Protein AF-A0A8T6TB80-F1 (afdb_monomer_lite)

Structure (mmCIF, N/CA/C/O backbone):
data_AF-A0A8T6TB80-F1
#
_entry.id   AF-A0A8T6TB80-F1
#
loop_
_atom_site.group_PDB
_atom_site.id
_atom_site.type_symbol
_atom_site.label_atom_id
_atom_site.label_alt_id
_atom_site.label_comp_id
_atom_site.label_asym_id
_atom_site.label_entity_id
_atom_site.label_seq_id
_atom_site.pdbx_PDB_ins_code
_atom_site.Cartn_x
_atom_site.Cartn_y
_atom_site.Cartn_z
_atom_site.occupancy
_atom_site.B_iso_or_equiv
_atom_site.auth_seq_id
_atom_site.auth_comp_id
_atom_site.auth_asym_id
_atom_site.auth_atom_id
_atom_site.pdbx_PDB_model_num
ATOM 1 N N . GLY A 1 1 ? 7.110 12.637 -12.648 1.00 50.03 1 GLY A N 1
ATOM 2 C CA . GLY A 1 1 ? 8.039 12.093 -13.654 1.00 50.03 1 GLY A CA 1
ATOM 3 C C . GLY A 1 1 ? 8.059 10.591 -13.508 1.00 50.03 1 GLY A C 1
ATOM 4 O O . GLY A 1 1 ? 7.943 10.133 -12.382 1.00 50.03 1 GLY A O 1
ATOM 5 N N . LEU A 1 2 ? 8.166 9.863 -14.617 1.00 54.19 2 LEU A N 1
ATOM 6 C CA . LEU A 1 2 ? 8.172 8.390 -14.673 1.00 54.19 2 LEU A CA 1
ATOM 7 C C . LEU A 1 2 ? 9.476 7.761 -14.157 1.00 54.19 2 LEU A C 1
ATOM 9 O O . LEU A 1 2 ? 9.595 6.539 -14.096 1.00 54.19 2 LEU A O 1
ATOM 13 N N . ALA A 1 3 ? 10.451 8.604 -13.804 1.00 64.00 3 ALA A N 1
ATOM 14 C CA . ALA A 1 3 ? 11.706 8.184 -13.215 1.00 64.00 3 ALA A CA 1
ATOM 15 C C . ALA A 1 3 ? 11.450 7.463 -11.878 1.00 64.00 3 ALA A C 1
ATOM 17 O O . ALA A 1 3 ? 10.742 8.017 -11.024 1.00 64.00 3 ALA A O 1
ATOM 18 N N . PRO A 1 4 ? 12.045 6.273 -11.679 1.00 65.19 4 PRO A N 1
ATOM 19 C CA . PRO A 1 4 ? 12.010 5.570 -10.409 1.00 65.19 4 PRO A CA 1
ATOM 20 C C . PRO A 1 4 ? 12.436 6.485 -9.268 1.00 65.19 4 PRO A C 1
ATOM 22 O O . PRO A 1 4 ? 13.429 7.208 -9.371 1.00 65.19 4 PRO A O 1
ATOM 25 N N . LYS A 1 5 ? 11.689 6.444 -8.168 1.00 72.00 5 LYS A N 1
ATOM 26 C CA . LYS A 1 5 ? 12.102 7.067 -6.915 1.00 72.00 5 LYS A CA 1
ATOM 27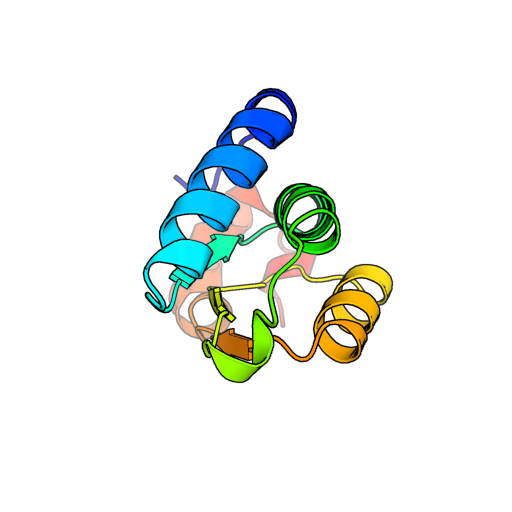 C C . LYS A 1 5 ? 12.301 5.973 -5.890 1.00 72.00 5 LYS A C 1
ATOM 29 O O . LYS A 1 5 ? 11.363 5.243 -5.590 1.00 72.00 5 LYS A O 1
ATOM 34 N N . ASP A 1 6 ? 13.511 5.895 -5.354 1.00 77.31 6 ASP A N 1
ATOM 35 C CA . ASP A 1 6 ? 13.758 5.096 -4.166 1.00 77.31 6 ASP A CA 1
ATOM 36 C C . ASP A 1 6 ? 13.074 5.770 -2.971 1.00 77.31 6 ASP A C 1
ATOM 38 O O . ASP A 1 6 ? 13.270 6.960 -2.698 1.00 77.31 6 ASP A O 1
ATOM 42 N N . ILE A 1 7 ? 12.215 5.012 -2.301 1.00 82.56 7 ILE A N 1
ATOM 43 C CA . ILE A 1 7 ? 11.459 5.450 -1.130 1.00 82.56 7 ILE A CA 1
ATOM 44 C C . ILE A 1 7 ? 11.810 4.641 0.118 1.00 82.56 7 ILE A C 1
ATOM 46 O O . ILE A 1 7 ? 11.199 4.866 1.158 1.00 82.56 7 ILE A O 1
ATOM 50 N N . THR A 1 8 ? 12.812 3.762 0.059 1.00 81.00 8 THR A N 1
ATOM 51 C CA . THR A 1 8 ? 13.187 2.860 1.160 1.00 81.00 8 THR A CA 1
ATOM 52 C C . THR A 1 8 ? 13.477 3.630 2.450 1.00 81.00 8 THR A C 1
ATOM 54 O O . THR A 1 8 ? 12.996 3.270 3.521 1.00 81.00 8 THR A O 1
ATOM 57 N N . ALA A 1 9 ? 14.161 4.776 2.349 1.00 83.44 9 ALA A N 1
ATOM 58 C CA . ALA A 1 9 ? 14.457 5.656 3.485 1.00 83.44 9 ALA A CA 1
ATOM 59 C C . ALA A 1 9 ? 13.211 6.269 4.164 1.00 83.44 9 ALA A C 1
ATOM 61 O O . ALA A 1 9 ? 13.332 6.930 5.193 1.00 83.44 9 ALA A O 1
ATOM 62 N N . ARG A 1 10 ? 12.016 6.092 3.588 1.00 83.25 10 ARG A N 1
ATOM 63 C CA . ARG A 1 10 ? 10.739 6.598 4.110 1.00 83.25 10 ARG A CA 1
ATOM 64 C C . ARG A 1 10 ? 9.889 5.518 4.775 1.00 83.25 10 ARG A C 1
ATOM 66 O O . ARG A 1 10 ? 8.792 5.848 5.209 1.00 83.25 10 ARG A O 1
ATOM 73 N N . ALA A 1 11 ? 10.370 4.276 4.873 1.00 84.38 11 ALA A N 1
ATOM 74 C CA . ALA A 1 11 ? 9.610 3.161 5.440 1.00 84.38 11 ALA A CA 1
ATOM 75 C C . ALA A 1 11 ? 9.062 3.469 6.848 1.00 84.38 11 ALA A C 1
ATOM 77 O O . ALA A 1 11 ? 7.864 3.340 7.065 1.00 84.38 11 ALA A O 1
ATOM 78 N N . GLY A 1 12 ? 9.892 3.994 7.759 1.00 87.19 12 GLY A N 1
ATOM 79 C CA . GLY A 1 12 ? 9.432 4.359 9.110 1.00 87.19 12 GLY A CA 1
ATOM 80 C C . GLY A 1 12 ? 8.371 5.467 9.113 1.00 87.19 12 GLY A C 1
ATOM 81 O O . GLY A 1 12 ? 7.356 5.363 9.787 1.00 87.19 12 GLY A O 1
ATOM 82 N N . ALA A 1 13 ? 8.537 6.493 8.271 1.00 91.88 13 ALA A N 1
ATOM 83 C CA . ALA A 1 13 ? 7.526 7.543 8.139 1.00 91.88 13 ALA A CA 1
ATOM 84 C C . ALA A 1 13 ? 6.208 7.016 7.539 1.00 91.88 13 ALA A C 1
ATOM 86 O O . ALA A 1 13 ? 5.138 7.525 7.866 1.00 91.88 13 ALA A O 1
ATOM 87 N N . LEU A 1 14 ? 6.272 6.017 6.651 1.00 93.75 14 LEU A N 1
ATOM 88 C CA . LEU A 1 14 ? 5.086 5.359 6.105 1.00 93.75 14 LEU A CA 1
ATOM 89 C C . LEU A 1 14 ? 4.341 4.578 7.187 1.00 93.75 14 LEU A C 1
ATOM 91 O O . LEU A 1 14 ? 3.119 4.686 7.239 1.00 93.75 14 LEU A O 1
ATOM 95 N N . GLU A 1 15 ? 5.044 3.851 8.053 1.00 94.19 15 GLU A N 1
ATOM 96 C CA . GLU A 1 15 ? 4.446 3.133 9.185 1.00 94.19 15 GLU A CA 1
ATOM 97 C C . GLU A 1 15 ? 3.732 4.093 10.148 1.00 94.19 15 GLU A C 1
ATOM 99 O O . GLU A 1 15 ? 2.547 3.906 10.438 1.00 94.19 15 GLU A O 1
ATOM 104 N N . ASP A 1 16 ? 4.403 5.176 10.557 1.00 95.50 16 ASP A N 1
ATOM 105 C CA . ASP A 1 16 ? 3.843 6.184 11.467 1.00 95.50 16 ASP A CA 1
ATOM 106 C C . ASP A 1 16 ? 2.569 6.825 10.895 1.00 95.50 16 ASP A C 1
ATOM 108 O O . ASP A 1 16 ? 1.537 6.934 11.567 1.00 95.50 16 ASP A O 1
ATOM 112 N N . ILE A 1 17 ? 2.621 7.241 9.625 1.00 95.38 17 ILE A N 1
ATOM 113 C CA . ILE A 1 17 ? 1.485 7.873 8.945 1.00 95.38 17 ILE A CA 1
ATOM 114 C C . ILE A 1 17 ? 0.344 6.867 8.763 1.00 95.38 17 ILE A C 1
ATOM 116 O O . ILE A 1 17 ? -0.814 7.213 9.002 1.00 95.38 17 ILE A O 1
ATOM 120 N N . THR A 1 18 ? 0.647 5.631 8.366 1.00 95.62 18 THR A N 1
ATOM 121 C CA . THR A 1 18 ? -0.361 4.581 8.151 1.00 95.62 18 THR A CA 1
ATOM 122 C C . THR A 1 18 ? -1.066 4.247 9.463 1.00 95.62 18 THR A C 1
ATOM 124 O O . THR A 1 18 ? -2.295 4.262 9.504 1.00 95.62 18 THR A O 1
ATOM 127 N N . SER A 1 19 ? -0.314 4.065 10.551 1.00 96.06 19 SER A N 1
ATOM 128 C CA . SER A 1 19 ? -0.856 3.819 11.893 1.00 96.06 19 SER A CA 1
ATOM 129 C C . SER A 1 19 ? -1.756 4.959 12.365 1.00 96.06 19 SER A C 1
ATOM 131 O O . SER A 1 19 ? -2.860 4.728 12.862 1.00 96.06 19 SER A O 1
ATOM 133 N N . PHE A 1 20 ? -1.331 6.210 12.160 1.00 97.12 20 PHE A N 1
ATOM 134 C CA . PHE A 1 20 ? -2.140 7.377 12.501 1.00 97.12 20 PHE A CA 1
ATOM 135 C C . PHE A 1 20 ? -3.470 7.404 11.734 1.00 97.12 20 PHE A C 1
ATOM 137 O O . PHE A 1 20 ? -4.524 7.614 12.337 1.00 97.12 20 PHE A O 1
ATOM 144 N N . LEU A 1 21 ? -3.438 7.183 10.417 1.00 97.25 21 LEU A N 1
ATOM 145 C CA . LEU A 1 21 ? -4.630 7.206 9.562 1.00 97.25 21 LEU A CA 1
ATOM 146 C C . LEU A 1 21 ? -5.576 6.042 9.879 1.00 97.25 21 LEU A C 1
ATOM 148 O O . LEU A 1 21 ? -6.789 6.249 9.985 1.00 97.25 21 LEU A O 1
ATOM 152 N N . ALA A 1 22 ? -5.024 4.851 10.117 1.00 96.81 22 ALA A N 1
ATOM 153 C CA . ALA A 1 22 ? -5.783 3.678 10.530 1.00 96.81 22 ALA A CA 1
ATOM 154 C C . ALA A 1 22 ? -6.476 3.903 11.882 1.00 96.81 22 ALA A C 1
ATOM 156 O O . ALA A 1 22 ? -7.673 3.648 12.012 1.00 96.81 22 ALA A O 1
ATOM 157 N N . GLY A 1 23 ? -5.785 4.515 12.851 1.00 96.69 23 GLY A N 1
ATOM 158 C CA . GLY A 1 23 ? -6.363 4.906 14.142 1.00 96.69 23 GLY A CA 1
ATOM 159 C C . GLY A 1 23 ? -7.480 5.956 14.047 1.00 96.69 23 GLY A C 1
ATOM 160 O O . GLY A 1 23 ? -8.254 6.125 14.991 1.00 96.69 23 GLY A O 1
ATOM 161 N N . LYS A 1 24 ? -7.600 6.665 12.917 1.00 97.12 24 LYS A N 1
ATOM 162 C CA . LYS A 1 24 ? -8.730 7.562 12.611 1.00 97.12 24 LYS A CA 1
ATOM 163 C C . LYS A 1 24 ? -9.825 6.903 11.771 1.00 97.12 24 LYS A C 1
ATOM 165 O O . LYS A 1 24 ? -10.851 7.538 11.529 1.00 97.12 24 LYS A O 1
ATOM 170 N N . GLY A 1 25 ? -9.632 5.657 11.344 1.00 96.38 25 GLY A N 1
ATOM 171 C CA . GLY A 1 25 ? -10.542 4.949 10.449 1.00 96.38 25 GLY A CA 1
ATOM 172 C C . GLY A 1 25 ? -10.609 5.568 9.052 1.00 96.38 25 GLY A C 1
ATOM 173 O O . GLY A 1 25 ? -11.657 5.515 8.409 1.00 96.38 25 GLY A O 1
ATOM 174 N N . TRP A 1 26 ? -9.536 6.224 8.600 1.00 97.56 26 TRP A N 1
ATOM 175 C CA . TRP A 1 26 ? -9.513 6.907 7.307 1.00 97.56 26 TRP A CA 1
ATOM 176 C C . TRP A 1 26 ? -8.939 5.998 6.219 1.00 97.56 26 TRP A C 1
ATOM 178 O O . TRP A 1 26 ? -7.803 5.551 6.368 1.00 97.56 26 TRP A O 1
ATOM 188 N N . PRO A 1 27 ? -9.674 5.749 5.117 1.00 95.19 27 PRO A N 1
ATOM 189 C CA . PRO A 1 27 ? -9.171 4.946 4.008 1.00 95.19 27 PRO A CA 1
ATOM 190 C C . PRO A 1 27 ? -7.993 5.640 3.320 1.00 95.19 27 PRO A C 1
ATOM 192 O O . PRO A 1 27 ? -7.998 6.861 3.135 1.00 95.19 27 PRO A O 1
ATOM 195 N N . VAL A 1 28 ? -7.010 4.853 2.881 1.00 95.12 28 VAL A N 1
ATOM 196 C CA . VAL A 1 28 ? -5.839 5.351 2.147 1.00 95.12 28 VAL A CA 1
ATOM 197 C C . VAL A 1 28 ? -5.729 4.678 0.792 1.00 95.12 28 VAL A C 1
ATOM 199 O O . VAL A 1 28 ? -5.779 3.458 0.674 1.00 95.12 28 VAL A O 1
ATOM 202 N N . HIS A 1 29 ? -5.537 5.506 -0.231 1.00 94.62 29 HIS A N 1
ATOM 203 C CA . HIS A 1 29 ? -5.224 5.102 -1.594 1.00 94.62 29 HIS A CA 1
ATOM 204 C C . HIS A 1 29 ? -3.822 5.622 -1.925 1.00 94.62 29 HIS A C 1
ATOM 206 O O . HIS A 1 29 ? -3.637 6.823 -2.144 1.00 94.62 29 HIS A O 1
ATOM 212 N N . LEU A 1 30 ? -2.820 4.744 -1.894 1.00 93.56 30 LEU A N 1
ATOM 213 C CA . LEU A 1 30 ? -1.416 5.136 -2.012 1.00 93.56 30 LEU A CA 1
ATOM 214 C C . LEU A 1 30 ? -0.863 4.819 -3.403 1.00 93.56 30 LEU A C 1
ATOM 216 O O . LEU A 1 30 ? -0.944 3.690 -3.870 1.00 93.56 30 LEU A O 1
ATOM 220 N N . HIS A 1 31 ? -0.254 5.803 -4.064 1.00 91.38 31 HIS A N 1
ATOM 221 C CA . HIS A 1 31 ? 0.384 5.586 -5.364 1.00 91.38 31 HIS A CA 1
ATOM 222 C C . HIS A 1 31 ? 1.699 4.811 -5.238 1.00 91.38 31 HIS A C 1
ATOM 224 O O . HIS A 1 31 ? 2.668 5.324 -4.675 1.00 91.38 31 HIS A O 1
ATOM 230 N N . ALA A 1 32 ? 1.759 3.637 -5.870 1.00 90.06 32 ALA A N 1
ATOM 231 C CA . ALA A 1 32 ? 2.994 2.900 -6.102 1.00 90.06 32 ALA A CA 1
ATOM 232 C C . ALA A 1 32 ? 2.935 2.230 -7.484 1.00 90.06 32 ALA A C 1
ATOM 234 O O . ALA A 1 32 ? 2.043 1.443 -7.775 1.00 90.06 32 ALA A O 1
ATOM 235 N N . ILE A 1 33 ? 3.875 2.593 -8.358 1.00 87.06 33 ILE A N 1
ATOM 236 C CA . ILE A 1 33 ? 3.903 2.144 -9.760 1.00 87.06 33 ILE A CA 1
ATOM 237 C C . ILE A 1 33 ? 4.854 0.953 -9.936 1.00 87.06 33 ILE A C 1
ATOM 239 O O . ILE A 1 33 ? 4.541 -0.004 -10.637 1.00 87.06 33 ILE A O 1
ATOM 243 N N . LEU A 1 34 ? 6.031 1.037 -9.311 1.00 87.75 34 LEU A N 1
ATOM 244 C CA . LEU A 1 34 ? 7.105 0.054 -9.437 1.00 87.75 34 LEU A CA 1
ATOM 245 C C . LEU A 1 34 ? 7.001 -1.009 -8.353 1.00 87.75 34 LEU A C 1
ATOM 247 O O . LEU A 1 34 ? 6.727 -0.662 -7.204 1.00 87.75 34 LEU A O 1
ATOM 251 N N . ASP A 1 35 ? 7.360 -2.248 -8.682 1.00 90.56 35 ASP A N 1
ATOM 252 C CA . ASP A 1 35 ? 7.385 -3.357 -7.724 1.00 90.56 35 ASP A CA 1
ATOM 253 C C . ASP A 1 35 ? 8.189 -3.031 -6.454 1.00 90.56 35 ASP A C 1
ATOM 255 O O . ASP A 1 35 ? 7.723 -3.238 -5.342 1.00 90.56 35 ASP A O 1
ATOM 259 N N . SER A 1 36 ? 9.348 -2.381 -6.596 1.00 91.00 36 SER A N 1
ATOM 260 C CA . SER A 1 36 ? 10.178 -1.968 -5.454 1.00 91.00 36 SER A CA 1
ATOM 261 C C . SER A 1 36 ? 9.498 -0.947 -4.532 1.00 91.00 36 SER A C 1
ATOM 263 O O . SER A 1 36 ? 9.680 -0.969 -3.310 1.00 91.00 36 SER A O 1
ATOM 265 N N . SER A 1 37 ? 8.695 -0.045 -5.103 1.00 91.06 37 SER A N 1
ATOM 266 C CA . SER A 1 37 ? 7.890 0.895 -4.321 1.00 91.06 37 SER A CA 1
ATOM 267 C C . SER A 1 37 ? 6.741 0.173 -3.623 1.00 91.06 37 SER A C 1
ATOM 269 O O . SER A 1 37 ? 6.481 0.473 -2.461 1.00 91.06 37 SER A O 1
ATOM 271 N N . LEU A 1 38 ? 6.103 -0.801 -4.284 1.00 93.69 38 LEU A N 1
ATOM 272 C CA . LEU A 1 38 ? 5.100 -1.660 -3.650 1.00 93.69 38 LEU A CA 1
ATOM 273 C C . LEU A 1 38 ? 5.703 -2.420 -2.469 1.00 93.69 38 LEU A C 1
ATOM 275 O O . LEU A 1 38 ? 5.135 -2.360 -1.384 1.00 93.69 38 LEU A O 1
ATOM 279 N N . SER A 1 39 ? 6.876 -3.038 -2.631 1.00 95.25 39 SER A N 1
ATOM 280 C CA . SER A 1 39 ? 7.547 -3.756 -1.543 1.00 95.25 39 SER A CA 1
ATOM 281 C C . SER A 1 39 ? 7.790 -2.859 -0.331 1.00 95.25 39 SER A C 1
ATOM 283 O O . SER A 1 39 ? 7.547 -3.280 0.793 1.00 95.25 39 SER A O 1
ATOM 285 N N . THR A 1 40 ? 8.224 -1.609 -0.537 1.00 94.50 40 THR A N 1
ATOM 286 C CA . THR A 1 40 ? 8.454 -0.664 0.572 1.00 94.50 40 THR A CA 1
ATOM 287 C C . THR A 1 40 ? 7.156 -0.319 1.303 1.00 94.50 40 THR A C 1
ATOM 289 O O . THR A 1 40 ? 7.145 -0.233 2.528 1.00 94.50 40 THR A O 1
ATOM 292 N N . VAL A 1 41 ? 6.065 -0.123 0.560 1.00 95.25 41 VAL A N 1
ATOM 293 C CA . VAL A 1 41 ? 4.744 0.165 1.133 1.00 95.25 41 VAL A CA 1
ATOM 294 C C . VAL A 1 41 ? 4.222 -1.036 1.912 1.00 95.25 41 VAL A C 1
ATOM 296 O O . VAL A 1 41 ? 3.830 -0.878 3.062 1.00 95.25 41 VAL A O 1
ATOM 299 N N . LEU A 1 42 ? 4.262 -2.228 1.315 1.00 96.31 42 LEU A N 1
ATOM 300 C CA . LEU A 1 42 ? 3.784 -3.461 1.938 1.00 96.31 42 LEU A CA 1
ATOM 301 C C . LEU A 1 42 ? 4.575 -3.790 3.206 1.00 96.31 42 LEU A C 1
ATOM 303 O O . LEU A 1 42 ? 3.962 -4.090 4.222 1.00 96.31 42 LEU A O 1
ATOM 307 N N . ASN A 1 43 ? 5.902 -3.609 3.196 1.00 95.81 43 ASN A N 1
ATOM 308 C CA . ASN A 1 43 ? 6.729 -3.787 4.394 1.00 95.81 43 ASN A CA 1
ATOM 309 C C . ASN A 1 43 ? 6.269 -2.897 5.559 1.00 95.81 43 ASN A C 1
ATOM 311 O O . ASN A 1 43 ? 6.345 -3.325 6.702 1.00 95.81 43 ASN A O 1
ATOM 315 N N . ALA A 1 44 ? 5.825 -1.667 5.282 1.00 95.12 44 ALA A N 1
ATOM 316 C CA . ALA A 1 44 ? 5.332 -0.754 6.311 1.00 95.12 44 ALA A CA 1
ATOM 317 C C . ALA A 1 44 ? 3.876 -1.039 6.703 1.00 95.12 44 ALA A C 1
ATOM 319 O O . ALA A 1 44 ? 3.488 -0.789 7.832 1.00 95.12 44 ALA A O 1
ATOM 320 N N . TRP A 1 45 ? 3.040 -1.514 5.782 1.00 96.06 45 TRP A N 1
ATOM 321 C CA . TRP A 1 45 ? 1.633 -1.807 6.072 1.00 96.06 45 TRP A CA 1
ATOM 322 C C . TRP A 1 45 ? 1.458 -3.106 6.855 1.00 96.06 45 TRP A C 1
ATOM 324 O O . TRP A 1 45 ? 0.577 -3.183 7.703 1.00 96.06 45 TRP A O 1
ATOM 334 N N . GLU A 1 46 ? 2.318 -4.095 6.622 1.00 95.69 46 GLU A N 1
ATOM 335 C CA . GLU A 1 46 ? 2.331 -5.367 7.353 1.00 95.69 46 GLU A CA 1
ATOM 336 C C . GLU A 1 46 ? 2.735 -5.216 8.830 1.00 95.69 46 GLU A C 1
ATOM 338 O O . GLU A 1 46 ? 2.453 -6.110 9.625 1.00 95.69 46 GLU A O 1
ATOM 343 N N . THR A 1 47 ? 3.375 -4.105 9.219 1.00 95.38 47 THR A N 1
ATOM 344 C CA . THR A 1 47 ? 3.742 -3.829 10.620 1.00 95.38 47 THR A CA 1
ATOM 345 C C . THR A 1 47 ? 2.658 -3.077 11.394 1.00 95.38 47 THR A C 1
ATOM 347 O O . THR A 1 47 ? 2.729 -3.008 12.622 1.00 95.38 47 THR A O 1
ATOM 350 N N . VAL A 1 48 ? 1.639 -2.536 10.717 1.00 95.00 48 VAL A N 1
ATOM 351 C CA . VAL A 1 48 ? 0.569 -1.762 11.359 1.00 95.00 48 VAL A CA 1
ATOM 352 C C . VAL A 1 48 ? -0.453 -2.690 12.011 1.00 95.00 48 VAL A C 1
ATOM 354 O O . VAL A 1 48 ? -1.097 -3.495 11.344 1.00 95.00 48 VAL A O 1
ATOM 357 N N . ASP A 1 49 ? -0.666 -2.515 13.316 1.00 94.44 49 ASP A N 1
ATOM 358 C CA . ASP A 1 49 ? -1.668 -3.247 14.105 1.00 94.44 49 ASP A CA 1
ATOM 359 C C . ASP A 1 49 ? -3.092 -2.697 13.875 1.00 94.44 49 ASP A C 1
ATOM 361 O O . ASP A 1 49 ? -3.716 -2.092 14.750 1.00 94.44 49 ASP A O 1
ATOM 365 N N . ALA A 1 50 ? -3.591 -2.827 12.644 1.00 94.62 50 ALA A N 1
ATOM 366 C CA . ALA A 1 50 ? -4.953 -2.466 12.263 1.00 94.62 50 ALA A CA 1
ATOM 367 C C . ALA A 1 50 ? -5.443 -3.299 11.071 1.00 94.62 50 ALA A C 1
ATOM 369 O O . ALA A 1 50 ? -4.675 -3.657 10.183 1.00 94.62 50 ALA A O 1
ATOM 370 N N . ASP A 1 51 ? -6.753 -3.543 11.004 1.00 96.12 51 ASP A N 1
ATOM 371 C CA . ASP A 1 51 ? -7.377 -4.194 9.848 1.00 96.12 51 ASP A CA 1
ATOM 372 C C . ASP A 1 51 ? -7.501 -3.205 8.673 1.00 96.12 51 ASP A C 1
ATOM 374 O O . ASP A 1 51 ? -8.499 -2.493 8.506 1.00 96.12 51 ASP A O 1
ATOM 378 N N . LEU A 1 52 ? -6.445 -3.134 7.860 1.00 96.81 52 LEU A N 1
ATOM 379 C CA . LEU A 1 52 ? -6.374 -2.245 6.699 1.00 96.81 52 LEU A CA 1
ATOM 380 C C . LEU A 1 52 ? -7.402 -2.617 5.615 1.00 96.81 52 LEU A C 1
ATOM 382 O O . LEU A 1 52 ? -7.887 -1.737 4.894 1.00 96.81 52 LEU A O 1
ATOM 386 N N . ALA A 1 53 ? -7.781 -3.895 5.522 1.00 96.44 53 ALA A N 1
ATOM 387 C CA . ALA A 1 53 ? -8.795 -4.378 4.590 1.00 96.44 53 ALA A CA 1
ATOM 388 C C . ALA A 1 53 ? -10.190 -3.860 4.968 1.00 96.44 53 ALA A C 1
ATOM 390 O O . ALA A 1 53 ? -10.908 -3.325 4.115 1.00 96.44 53 ALA A O 1
ATOM 391 N N . ALA A 1 54 ? -10.556 -3.912 6.253 1.00 96.69 54 ALA A N 1
ATOM 392 C CA . ALA A 1 54 ? -11.805 -3.334 6.754 1.00 96.69 54 ALA A CA 1
ATOM 393 C C . ALA A 1 54 ? -11.888 -1.819 6.505 1.00 96.69 54 ALA A C 1
ATOM 395 O O . ALA A 1 54 ? -12.968 -1.284 6.233 1.00 96.69 54 ALA A O 1
ATOM 396 N N . LEU A 1 55 ? -10.743 -1.132 6.530 1.00 97.31 55 LEU A N 1
ATOM 397 C CA . LEU A 1 55 ? -10.632 0.290 6.208 1.00 97.31 55 LEU A CA 1
ATOM 398 C C . LEU A 1 55 ? -10.578 0.589 4.704 1.00 97.31 55 LEU A C 1
ATOM 400 O O . LEU A 1 55 ? -10.520 1.759 4.332 1.00 97.31 55 LEU A O 1
ATOM 404 N N . ARG A 1 56 ? -10.638 -0.427 3.835 1.00 96.06 56 ARG A N 1
ATOM 405 C CA . ARG A 1 56 ? -10.561 -0.297 2.369 1.00 96.06 56 ARG A CA 1
ATOM 406 C C . ARG A 1 56 ? -9.286 0.397 1.894 1.00 96.06 56 ARG A C 1
ATOM 408 O O . ARG A 1 56 ? -9.329 1.232 0.990 1.00 96.06 56 ARG A O 1
ATOM 415 N N . PHE A 1 57 ? -8.155 0.068 2.507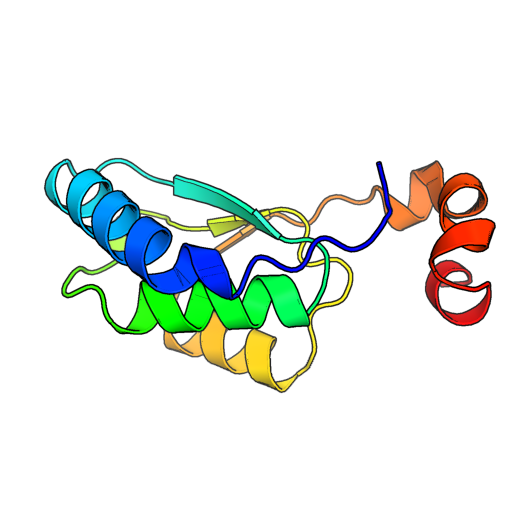 1.00 97.69 57 PHE A N 1
ATOM 416 C CA . PHE A 1 57 ? -6.869 0.541 2.012 1.00 97.69 57 PHE A CA 1
ATOM 417 C C . PHE A 1 57 ? -6.589 -0.065 0.639 1.00 97.69 57 PHE A C 1
ATOM 419 O O . PHE A 1 57 ? -6.961 -1.207 0.357 1.00 97.69 57 PHE A O 1
ATOM 426 N N . ALA A 1 58 ? -5.941 0.714 -0.222 1.00 96.94 58 ALA A N 1
ATOM 427 C CA . ALA A 1 58 ? -5.601 0.279 -1.563 1.00 96.94 58 ALA A CA 1
ATOM 428 C C . ALA A 1 58 ? -4.298 0.897 -2.069 1.00 96.94 58 ALA A C 1
ATOM 430 O O . ALA A 1 58 ? -3.941 2.029 -1.728 1.00 96.94 58 ALA A O 1
ATOM 431 N N . ILE A 1 59 ? -3.618 0.166 -2.951 1.00 95.31 59 ILE A N 1
ATOM 432 C CA . ILE A 1 59 ? -2.498 0.686 -3.735 1.00 95.31 59 ILE A CA 1
ATOM 433 C C . ILE A 1 59 ? -3.009 1.068 -5.127 1.00 95.31 59 ILE A C 1
ATOM 435 O O . ILE A 1 59 ? -3.741 0.325 -5.781 1.00 95.31 59 ILE A O 1
ATOM 439 N N . CYS A 1 60 ? -2.642 2.260 -5.574 1.00 91.94 60 CYS A N 1
ATOM 440 C CA . CYS A 1 60 ? -2.975 2.799 -6.883 1.00 91.94 60 CYS A CA 1
ATOM 441 C C . CYS A 1 60 ? -1.841 2.548 -7.878 1.00 91.94 60 CYS A C 1
ATOM 443 O O . CYS A 1 60 ? -0.669 2.640 -7.505 1.00 91.94 60 CYS A O 1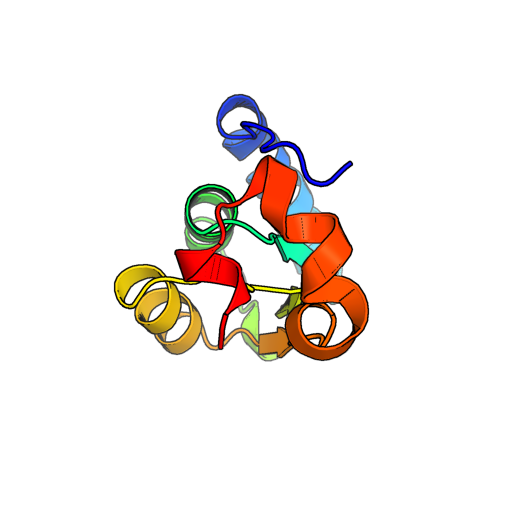
ATOM 445 N N . HIS A 1 61 ? -2.205 2.351 -9.147 1.00 90.56 61 HIS A N 1
ATOM 446 C CA . HIS A 1 61 ? -1.349 1.906 -10.253 1.00 90.56 61 HIS A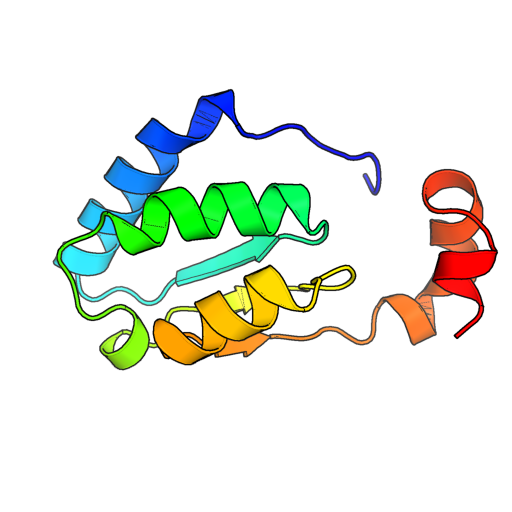 CA 1
ATOM 447 C C . HIS A 1 61 ? -0.991 0.430 -10.165 1.00 90.56 61 HIS A C 1
ATOM 449 O O . HIS A 1 61 ? -1.622 -0.372 -10.844 1.00 90.56 61 HIS A O 1
ATOM 455 N N . ALA A 1 62 ? -0.004 0.080 -9.336 1.00 89.69 62 ALA A N 1
ATOM 456 C CA . ALA A 1 62 ? 0.576 -1.261 -9.295 1.00 89.69 62 ALA A CA 1
ATOM 457 C C . ALA A 1 62 ? 1.023 -1.781 -10.680 1.00 89.69 62 ALA A C 1
ATOM 459 O O . ALA A 1 62 ? 1.045 -2.984 -10.913 1.00 89.69 62 ALA A O 1
ATOM 460 N N . ASP A 1 63 ? 1.398 -0.875 -11.593 1.00 87.00 63 ASP A N 1
ATOM 461 C CA . ASP A 1 63 ? 1.632 -1.176 -13.013 1.00 87.00 63 ASP A CA 1
ATOM 462 C C . ASP A 1 63 ? 2.695 -2.265 -13.244 1.00 87.00 63 ASP A C 1
ATOM 464 O O . ASP A 1 63 ? 2.596 -3.019 -14.208 1.00 87.00 63 ASP A O 1
ATOM 468 N N . GLN A 1 64 ? 3.713 -2.346 -12.380 1.00 87.12 64 GLN A N 1
ATOM 469 C CA . GLN A 1 64 ? 4.794 -3.337 -12.474 1.00 87.12 64 GLN A CA 1
ATOM 470 C C . GLN A 1 64 ? 4.770 -4.370 -11.339 1.00 87.12 64 GLN A C 1
ATOM 472 O O . GLN A 1 64 ? 5.819 -4.920 -11.020 1.00 87.12 64 GLN A O 1
ATOM 477 N N . ILE A 1 65 ? 3.626 -4.606 -10.689 1.00 91.75 65 ILE A N 1
ATOM 478 C CA . ILE A 1 65 ? 3.535 -5.562 -9.574 1.00 91.75 65 ILE A CA 1
ATOM 479 C C . ILE A 1 65 ? 3.996 -6.971 -9.987 1.00 91.75 65 ILE A C 1
ATOM 481 O O . ILE A 1 65 ? 3.517 -7.538 -10.969 1.00 91.75 65 ILE A O 1
ATOM 485 N N . GLY A 1 66 ? 4.931 -7.536 -9.225 1.00 92.50 66 GLY A N 1
ATOM 486 C CA . GLY A 1 66 ? 5.389 -8.915 -9.366 1.00 92.50 66 GLY A CA 1
ATOM 487 C C . GLY A 1 66 ? 4.507 -9.916 -8.614 1.00 92.50 66 GLY A C 1
ATOM 488 O O . GLY A 1 66 ? 3.670 -9.552 -7.788 1.00 92.50 66 GLY A O 1
ATOM 489 N N . GLU A 1 67 ? 4.722 -11.210 -8.867 1.00 96.06 67 GLU A N 1
ATOM 490 C CA . GLU A 1 67 ? 3.919 -12.289 -8.271 1.00 96.06 67 GLU A CA 1
ATOM 491 C C . GLU A 1 67 ? 3.991 -12.314 -6.733 1.00 96.06 67 GLU A C 1
ATOM 493 O O . GLU A 1 67 ? 2.984 -12.552 -6.070 1.00 96.06 67 GLU A O 1
ATOM 498 N N . GLU A 1 68 ? 5.161 -12.027 -6.155 1.00 96.38 68 GLU A N 1
ATOM 499 C CA . GLU A 1 68 ? 5.353 -11.975 -4.701 1.00 96.38 68 GLU A CA 1
ATOM 500 C C . GLU A 1 68 ? 4.489 -10.887 -4.053 1.00 96.38 68 GLU A C 1
ATOM 502 O O . GLU A 1 68 ? 3.697 -11.168 -3.154 1.00 96.38 68 GLU A O 1
ATOM 507 N N . ASN A 1 69 ? 4.585 -9.649 -4.543 1.00 97.06 69 ASN A N 1
ATOM 508 C CA . ASN A 1 69 ? 3.804 -8.538 -4.007 1.00 97.06 69 ASN A CA 1
ATOM 509 C C . ASN A 1 69 ? 2.305 -8.703 -4.275 1.00 97.06 69 ASN A C 1
ATOM 511 O O . ASN A 1 69 ? 1.495 -8.287 -3.449 1.00 97.06 69 ASN A O 1
ATOM 515 N N . LEU A 1 70 ? 1.916 -9.357 -5.374 1.00 96.81 70 LEU A N 1
ATOM 516 C CA . LEU A 1 70 ? 0.516 -9.690 -5.632 1.00 96.81 70 LEU A CA 1
ATOM 517 C C . LEU A 1 70 ? -0.047 -10.650 -4.572 1.00 96.81 70 LEU A C 1
ATOM 519 O O . LEU A 1 70 ? -1.168 -10.454 -4.102 1.00 96.81 70 LEU A O 1
ATOM 523 N N . ARG A 1 71 ? 0.734 -11.656 -4.158 1.00 97.88 71 ARG A N 1
ATOM 524 C CA . ARG A 1 71 ? 0.348 -12.566 -3.067 1.00 97.88 71 ARG A CA 1
ATOM 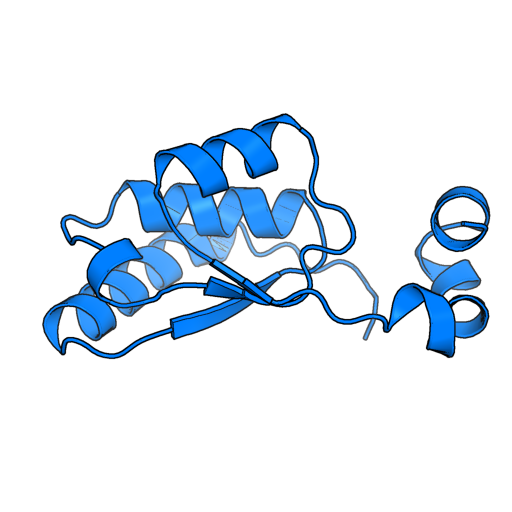525 C C . ARG A 1 71 ? 0.214 -11.818 -1.746 1.00 97.88 71 ARG A C 1
ATOM 527 O O . ARG A 1 71 ? -0.812 -11.945 -1.096 1.00 97.88 71 ARG A O 1
ATOM 534 N N . ARG A 1 72 ? 1.176 -10.957 -1.410 1.00 97.88 72 ARG A N 1
ATOM 535 C CA . ARG A 1 72 ? 1.135 -10.136 -0.186 1.00 97.88 72 ARG A CA 1
ATOM 536 C C . ARG A 1 72 ? -0.090 -9.223 -0.128 1.00 97.88 72 ARG A C 1
ATOM 538 O O . ARG A 1 72 ? -0.760 -9.154 0.894 1.00 97.88 72 ARG A O 1
ATOM 545 N N . VAL A 1 73 ? -0.426 -8.567 -1.241 1.00 97.25 73 VAL A N 1
ATOM 546 C CA . VAL A 1 73 ? -1.659 -7.772 -1.383 1.00 97.25 73 VAL A CA 1
ATOM 547 C C . VAL A 1 73 ? -2.901 -8.625 -1.107 1.00 97.25 73 VAL A C 1
ATOM 549 O O . VAL A 1 73 ? -3.792 -8.184 -0.381 1.00 97.25 73 VAL A O 1
ATOM 552 N N . SER A 1 74 ? -2.950 -9.841 -1.660 1.00 96.81 74 SER A N 1
ATOM 553 C CA . SER A 1 74 ? -4.046 -10.789 -1.435 1.00 96.81 74 SER A CA 1
ATOM 554 C C . SER A 1 74 ? -4.136 -11.232 0.027 1.00 96.81 74 SER A C 1
ATOM 556 O O . SER A 1 74 ? -5.232 -11.247 0.583 1.00 96.81 74 SER A O 1
ATOM 558 N N . ASP A 1 75 ? -3.008 -11.572 0.648 1.00 97.31 75 ASP A N 1
ATOM 559 C CA . ASP A 1 75 ? -2.940 -12.044 2.035 1.00 97.31 75 ASP A CA 1
ATOM 560 C C . ASP A 1 75 ? -3.342 -10.944 3.027 1.00 97.31 75 ASP A C 1
ATOM 562 O O . ASP A 1 75 ? -4.040 -11.211 4.005 1.00 97.31 75 ASP A O 1
ATOM 566 N N . LEU A 1 76 ? -2.966 -9.692 2.744 1.00 96.25 76 LEU A N 1
ATOM 567 C CA . LEU A 1 76 ? -3.345 -8.522 3.538 1.00 96.25 76 LEU A CA 1
ATOM 568 C C . LEU A 1 76 ? -4.799 -8.073 3.284 1.00 96.25 76 LEU A C 1
ATOM 570 O O . LEU A 1 76 ? -5.338 -7.268 4.039 1.00 96.25 76 LEU A O 1
ATOM 574 N N . GLY A 1 77 ? -5.444 -8.566 2.220 1.00 96.81 77 GLY A N 1
ATOM 575 C CA . GLY A 1 77 ? -6.839 -8.256 1.882 1.00 96.81 77 GLY A CA 1
ATOM 576 C C . GLY A 1 77 ? -7.085 -6.820 1.399 1.00 96.81 77 GLY A C 1
ATOM 577 O O . GLY A 1 77 ? -8.230 -6.362 1.387 1.00 96.81 77 GLY A O 1
ATOM 578 N N . ILE A 1 78 ? -6.034 -6.095 1.010 1.00 96.69 78 ILE A N 1
ATOM 579 C CA . ILE A 1 78 ? -6.121 -4.707 0.535 1.00 96.69 78 ILE A CA 1
ATOM 580 C C . ILE A 1 78 ? -6.453 -4.636 -0.963 1.00 96.69 78 ILE A C 1
ATOM 582 O O . ILE A 1 78 ? -6.215 -5.566 -1.732 1.00 96.69 78 ILE A O 1
ATOM 586 N N . GLY A 1 79 ? -7.003 -3.505 -1.402 1.00 96.00 79 GLY A N 1
ATOM 587 C CA . GLY A 1 79 ? -7.385 -3.298 -2.798 1.00 96.00 79 GLY A CA 1
ATOM 588 C C . GLY A 1 79 ? -6.222 -2.907 -3.715 1.00 96.00 79 GLY A C 1
ATOM 589 O O . GLY A 1 79 ? -5.240 -2.295 -3.293 1.00 96.00 79 GLY A O 1
ATOM 590 N N . LEU A 1 80 ? -6.388 -3.161 -5.015 1.00 94.62 80 LEU A N 1
ATOM 591 C CA . LEU A 1 80 ? -5.602 -2.524 -6.073 1.00 94.62 80 LEU A CA 1
ATOM 592 C C . LEU A 1 80 ? -6.520 -1.668 -6.940 1.00 94.62 80 LEU A C 1
ATOM 594 O O . LEU A 1 80 ? -7.556 -2.133 -7.416 1.00 94.62 80 LEU A O 1
ATOM 598 N N . THR A 1 81 ? -6.128 -0.419 -7.175 1.00 91.62 81 THR A N 1
ATOM 599 C CA . THR A 1 81 ? -6.805 0.459 -8.134 1.00 91.62 81 THR A CA 1
ATOM 600 C C . THR A 1 81 ? -5.919 0.622 -9.363 1.00 91.62 81 THR A C 1
ATOM 602 O O . THR A 1 81 ? -4.982 1.421 -9.400 1.00 91.62 81 THR A O 1
ATOM 605 N N . ILE A 1 82 ? -6.196 -0.213 -10.365 1.00 83.75 82 ILE A N 1
ATOM 606 C CA . ILE A 1 82 ? -5.418 -0.276 -11.601 1.00 83.75 82 ILE A CA 1
ATOM 607 C C . ILE A 1 82 ? -5.893 0.818 -12.548 1.00 83.75 82 ILE A C 1
ATOM 609 O O . ILE A 1 82 ? -7.088 0.949 -12.821 1.00 83.75 82 ILE A O 1
ATOM 613 N N . GLN A 1 83 ? -4.947 1.590 -13.074 1.00 74.38 83 GLN A N 1
ATOM 614 C CA . GLN A 1 83 ? -5.224 2.580 -14.101 1.00 74.38 83 GLN A CA 1
ATOM 615 C C . GLN A 1 83 ? -4.660 2.086 -15.431 1.00 74.38 83 GLN A C 1
ATOM 617 O O . GLN A 1 83 ? -3.488 1.750 -15.546 1.00 74.38 83 GLN A O 1
ATOM 622 N N . ASN A 1 84 ? -5.477 2.116 -16.477 1.00 63.72 84 ASN A N 1
ATOM 623 C CA . ASN A 1 84 ? -5.140 1.787 -17.865 1.00 63.72 84 ASN A CA 1
ATOM 624 C C . ASN A 1 84 ? -4.204 2.830 -18.529 1.00 63.72 84 ASN A C 1
ATOM 626 O O . ASN A 1 84 ? -4.274 3.093 -19.727 1.00 63.72 84 ASN A O 1
ATOM 630 N N . GLY A 1 85 ? -3.313 3.452 -17.751 1.00 60.09 85 GLY A N 1
ATOM 631 C CA . GLY A 1 85 ? -2.350 4.444 -18.224 1.00 60.09 85 GLY A CA 1
ATOM 632 C C . GLY A 1 85 ? -1.325 3.860 -19.195 1.00 60.09 85 GLY A C 1
ATOM 633 O O . GLY A 1 85 ? -0.961 4.540 -20.151 1.00 60.09 85 GLY A O 1
ATOM 634 N N . MET A 1 86 ? -0.923 2.597 -19.012 1.00 56.09 86 MET A N 1
ATOM 635 C CA . MET A 1 86 ? 0.010 1.926 -19.925 1.00 56.09 86 MET A CA 1
ATOM 636 C C . MET A 1 86 ? -0.578 1.714 -21.329 1.00 56.09 86 MET A C 1
ATOM 638 O O . MET A 1 86 ? 0.134 1.906 -22.308 1.00 56.09 86 MET A O 1
ATOM 642 N N . SER A 1 87 ? -1.882 1.433 -21.459 1.00 55.50 87 SER A N 1
ATOM 643 C CA . SER A 1 87 ? -2.521 1.278 -22.777 1.00 55.50 87 SER A CA 1
ATOM 644 C C . SER A 1 87 ? -2.832 2.608 -23.473 1.00 55.50 87 SER A C 1
ATOM 646 O O . SER A 1 87 ? -2.926 2.645 -24.696 1.00 55.50 87 SER A O 1
ATOM 648 N N . MET A 1 88 ? -2.962 3.712 -22.724 1.00 54.62 88 MET A N 1
ATOM 649 C CA . MET A 1 88 ? -3.242 5.042 -23.291 1.00 54.62 88 MET A CA 1
ATOM 650 C C . MET A 1 88 ? -1.998 5.925 -23.492 1.00 54.62 88 MET A C 1
ATOM 652 O O . MET A 1 88 ? -2.052 6.849 -24.300 1.00 54.62 88 MET A O 1
ATOM 656 N N . ARG A 1 89 ? -0.891 5.683 -22.771 1.00 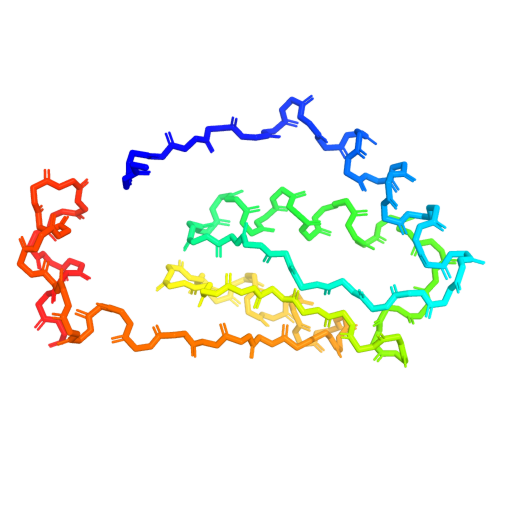55.75 89 ARG A N 1
ATOM 657 C CA . ARG A 1 89 ? 0.359 6.476 -22.833 1.00 55.75 89 ARG A CA 1
ATOM 658 C C . ARG A 1 89 ? 1.638 5.634 -22.927 1.00 55.75 89 ARG A C 1
ATOM 660 O O . ARG A 1 89 ? 2.708 6.104 -22.551 1.00 55.75 89 ARG A O 1
ATOM 667 N N . GLY A 1 90 ? 1.557 4.405 -23.438 1.00 56.38 90 GLY A N 1
ATOM 668 C CA . GLY A 1 90 ? 2.719 3.518 -23.562 1.00 56.38 90 GLY A CA 1
ATOM 669 C C . GLY A 1 90 ? 3.922 4.171 -24.262 1.00 56.38 90 GLY A C 1
ATOM 670 O O . GLY A 1 90 ? 5.040 4.113 -23.752 1.00 56.38 90 GLY A O 1
ATOM 671 N N . ILE A 1 91 ? 3.686 4.898 -25.362 1.00 55.66 91 ILE A N 1
ATOM 672 C CA . ILE A 1 91 ? 4.738 5.582 -26.140 1.00 55.66 91 ILE A CA 1
ATOM 673 C C . ILE A 1 91 ? 5.545 6.578 -25.284 1.00 55.66 91 ILE A C 1
ATOM 675 O O . ILE A 1 91 ? 6.764 6.651 -25.432 1.00 55.66 91 ILE A O 1
ATOM 679 N N . ASP A 1 92 ? 4.908 7.278 -24.340 1.00 59.81 92 ASP A N 1
ATOM 680 C CA . ASP A 1 92 ? 5.590 8.237 -23.456 1.00 59.81 92 ASP A CA 1
ATOM 681 C C . ASP A 1 92 ? 6.463 7.542 -22.392 1.00 59.81 92 ASP A C 1
ATOM 683 O O . ASP A 1 92 ? 7.423 8.126 -21.883 1.00 59.81 92 ASP A O 1
ATOM 687 N N . CYS A 1 93 ? 6.143 6.291 -22.045 1.00 57.09 93 CYS A N 1
ATOM 688 C CA . CYS A 1 93 ? 6.862 5.502 -21.043 1.00 57.09 93 CYS A CA 1
ATOM 689 C C . CYS A 1 93 ? 8.048 4.723 -21.627 1.00 57.09 93 CYS A C 1
ATOM 691 O O . CYS A 1 93 ? 8.989 4.424 -20.886 1.00 57.09 93 CYS A O 1
ATOM 693 N N . SER A 1 94 ? 8.043 4.441 -22.936 1.00 60.97 94 SER A N 1
ATOM 694 C CA . SER A 1 94 ? 9.075 3.643 -23.621 1.00 60.97 94 SER A CA 1
ATOM 695 C C . SER A 1 94 ? 10.511 4.129 -23.362 1.00 60.97 94 SER A C 1
ATOM 697 O O . SER A 1 94 ? 11.338 3.312 -22.948 1.00 60.97 94 SER A O 1
ATOM 699 N N . PRO A 1 95 ? 10.822 5.444 -23.434 1.00 63.50 95 PRO A N 1
ATOM 700 C CA . PRO A 1 95 ? 12.180 5.927 -23.174 1.00 63.50 95 PRO A CA 1
ATOM 701 C C . PRO A 1 95 ? 12.671 5.672 -21.743 1.00 63.50 95 PRO A C 1
ATOM 703 O O . PRO A 1 95 ? 13.873 5.668 -21.501 1.00 63.50 95 PRO A O 1
ATOM 706 N N . THR A 1 96 ? 11.756 5.509 -20.780 1.00 64.31 96 THR A N 1
ATOM 707 C CA . THR A 1 96 ? 12.103 5.351 -19.357 1.00 64.31 96 THR A CA 1
ATOM 708 C C . THR A 1 96 ? 12.047 3.891 -18.911 1.00 64.31 96 THR A C 1
ATOM 710 O O . THR A 1 96 ? 12.812 3.498 -18.034 1.00 64.31 96 THR A O 1
ATOM 713 N N . TRP A 1 97 ? 11.121 3.092 -19.447 1.00 63.12 97 TRP A N 1
ATOM 714 C CA . TRP A 1 97 ? 10.825 1.738 -18.955 1.00 63.12 97 TRP A CA 1
ATOM 715 C C . TRP A 1 97 ? 11.247 0.623 -19.921 1.00 63.12 97 TRP A C 1
ATOM 717 O O . TRP A 1 97 ? 11.237 -0.542 -19.525 1.00 63.12 97 TRP A O 1
ATOM 727 N N . GLY A 1 98 ? 11.667 0.975 -21.140 1.00 63.94 98 GLY A N 1
ATOM 728 C CA . GLY A 1 98 ? 12.047 0.035 -22.193 1.00 63.94 98 GLY A CA 1
ATOM 729 C C . GLY A 1 98 ? 10.845 -0.477 -22.990 1.00 63.94 98 GLY A C 1
ATOM 730 O O . GLY A 1 98 ? 9.753 -0.650 -22.449 1.00 63.94 98 GLY A O 1
ATOM 731 N N . GLU A 1 99 ? 11.054 -0.730 -24.284 1.00 64.44 99 GLU A N 1
ATOM 732 C CA . GLU A 1 99 ? 9.996 -1.147 -25.219 1.00 64.44 99 GLU A CA 1
ATOM 733 C C . GLU A 1 99 ? 9.306 -2.451 -24.796 1.00 64.44 99 GLU A C 1
ATOM 735 O O . GLU A 1 99 ? 8.088 -2.552 -24.892 1.00 64.44 99 GLU A O 1
ATOM 740 N N . GLU A 1 100 ? 10.055 -3.408 -24.241 1.00 62.91 100 GLU A N 1
ATOM 741 C CA . GLU A 1 100 ? 9.531 -4.697 -23.764 1.00 62.91 100 GLU A CA 1
ATOM 742 C C . GLU A 1 100 ? 8.424 -4.536 -22.711 1.00 62.91 100 GLU A C 1
ATOM 744 O O . GLU A 1 100 ? 7.437 -5.263 -22.727 1.00 62.91 100 GLU A O 1
ATOM 749 N N . ARG A 1 101 ? 8.544 -3.544 -21.821 1.00 62.19 101 ARG A N 1
ATOM 750 C CA . ARG A 1 101 ? 7.559 -3.299 -20.752 1.00 62.19 101 ARG A CA 1
ATOM 751 C C . ARG A 1 101 ? 6.359 -2.479 -21.203 1.00 62.19 101 ARG A C 1
ATOM 753 O O . ARG A 1 101 ? 5.398 -2.333 -20.456 1.00 62.19 101 ARG A O 1
ATOM 760 N N . VAL A 1 102 ? 6.441 -1.905 -22.396 1.00 58.03 102 VAL A N 1
ATOM 761 C CA . VAL A 1 102 ? 5.428 -1.020 -22.972 1.00 58.03 102 VAL A CA 1
ATOM 762 C C . VAL A 1 102 ? 4.620 -1.720 -24.064 1.00 58.03 102 VAL A C 1
ATOM 764 O O . VAL A 1 102 ? 3.488 -1.318 -24.322 1.00 58.03 102 VAL A O 1
ATOM 767 N N . ALA A 1 103 ? 5.185 -2.750 -24.699 1.00 56.25 103 ALA A N 1
ATOM 768 C CA . ALA A 1 103 ? 4.630 -3.358 -25.903 1.00 56.25 103 ALA A CA 1
ATOM 769 C C . ALA A 1 103 ? 3.287 -4.084 -25.708 1.00 56.25 103 ALA A C 1
ATOM 771 O O . ALA A 1 103 ? 2.533 -4.132 -26.675 1.00 56.25 103 ALA A O 1
ATOM 772 N N . GLY A 1 104 ? 2.950 -4.537 -24.493 1.00 48.56 104 GLY A N 1
ATOM 773 C CA . GLY A 1 104 ? 1.665 -5.189 -24.200 1.00 48.56 104 GLY A CA 1
ATOM 774 C C . GLY A 1 104 ? 1.558 -6.609 -24.742 1.00 48.56 104 GLY A C 1
ATOM 775 O O . GLY A 1 104 ? 1.557 -6.786 -25.978 1.00 48.56 104 GLY A O 1
#

Sequence (104 aa):
GLAPKDITARAGALEDITSFLAGKGWPVHLHAILDSSLSTVLNAWETVDADLAALRFAICHADQIGEENLRRVSDLGIGLTIQNGMSMRGIDCSPTWGEERVAG

Radius of gyration: 14.43 Å; chains: 1; bounding box: 26×25×40 Å

Secondary structure (DSSP, 8-state):
--S----GGGHHHHHHHHHHHHHTT---EEEE-SHHHHHHHHHHHTTSSS-TTTTT-EEEE-TT--HHHHHHHHHHT-EEE--THHHHHHHHHHHHH-HHHH--

pLDDT: mean 84.78, std 15.41, range [48.56, 97.88]

Foldseek 3Di:
DLADDDCLVCLVVLLVVLLVCQVVLAEAEAEDAAQNSLVSNLSSVVPHPHLNLVSQHEYEAPLHHDPVSVVSCVVSNHYYHHDPCLVVPLVVCCVPPNCVSNVD